Protein AF-A0A654C4T5-F1 (afdb_monomer)

Sequence (163 aa):
MDTLNIALFLWKIGLTSSDNLIAWVDNIIFSSTNPEQELVELSLNSPDICLKRPSYDFLARPAALSFSEEFCLRASVLDISSMESTNLFIKWATSYCMGENLDDPLVMFCYKLEDLGGIHNGSQKQILFLSENIQNLMPHCLEFANTIFSQVQGLKLSYEVRS

pLDDT: mean 92.25, std 7.06, range [44.69, 96.94]

Foldseek 3Di:
DDLLLLLQQCCVQQFADQVLSLVLLVVVVVVDPDDDVLSVVCNVDGPVVLAPDDCVVHVRHNDDDDLLLVLLQLLQPQDLVDLVSQVVSLVCQLVRLPPPDPVDPSSVLSVVLVVLCPDVVSSVVSSVSCVVPVVVVNVVSVVSNCVSCVSSPSRDTDRDDDD

Radius of gyration: 17.54 Å; Cα contacts (8 Å, |Δi|>4): 172; chains: 1; bounding box: 46×30×45 Å

Secondary structure (DSSP, 8-state):
--HHHHHHHHHHTTSS-HHHHHHHHHHHHHH-SS--HHHHHHHHS-HHHHHTS-TTT---------HHHHHHHHHHT--TT-HHHHHHHHHHHHHHTTTS-TTSHHHHHHHHHHHHHTSTTHHHHHHHHHHHHHHHHHHHHHHHHHHHHHHTTTPPP------

Mean predicted aligned error: 4.19 Å

Nearest PDB structures (foldseek):
  7y5e-assembly1_GL  TM=2.242E-01  e=8.101E+00  Porphyridium purpureum

Solvent-accessible surface area (backbone atoms only — not comparable to full-atom values): 9202 Å² total; per-residue (Å²): 131,59,51,65,14,46,52,43,27,39,36,68,76,12,41,19,47,70,68,36,50,29,56,38,40,45,55,50,41,76,73,39,96,76,57,56,67,66,51,55,50,39,53,77,34,56,62,74,61,51,67,71,44,57,64,90,80,38,70,78,50,54,52,90,68,54,67,67,57,51,46,19,45,53,59,66,70,57,45,79,88,37,68,66,53,40,52,53,50,51,55,48,44,41,62,65,37,66,92,54,62,74,88,38,70,66,37,47,50,24,52,54,41,45,64,35,48,82,42,94,66,9,68,63,48,31,53,49,52,45,69,75,47,47,72,80,52,39,69,63,19,43,55,54,34,49,60,55,51,65,62,43,68,82,53,54,72,41,91,44,94,70,132

Structure (mmCIF, N/CA/C/O backbone):
data_AF-A0A654C4T5-F1
#
_entry.id   AF-A0A654C4T5-F1
#
loop_
_atom_site.group_PDB
_atom_site.id
_atom_site.type_symbol
_atom_site.label_atom_id
_atom_site.label_alt_id
_atom_site.label_comp_id
_atom_site.label_asym_id
_atom_site.label_entity_id
_atom_site.label_seq_id
_atom_site.pdbx_PDB_ins_code
_atom_site.Cartn_x
_atom_site.Cartn_y
_atom_site.Cartn_z
_atom_site.occupancy
_atom_site.B_iso_or_equiv
_atom_site.auth_seq_id
_atom_site.auth_comp_id
_atom_site.auth_asym_id
_atom_site.auth_atom_id
_atom_site.pdbx_PDB_model_num
ATOM 1 N N . MET A 1 1 ? -11.864 -9.675 4.943 1.00 66.69 1 MET A N 1
ATOM 2 C CA . MET A 1 1 ? -10.675 -9.047 5.548 1.00 66.69 1 MET A CA 1
ATOM 3 C C . MET A 1 1 ? -11.199 -8.057 6.569 1.00 66.69 1 MET A C 1
ATOM 5 O O . MET A 1 1 ? -12.245 -7.480 6.308 1.00 66.69 1 MET A O 1
ATOM 9 N N . ASP A 1 2 ? -10.581 -7.951 7.738 1.00 89.62 2 ASP A N 1
ATOM 10 C CA . ASP A 1 2 ? -11.067 -7.027 8.766 1.00 89.62 2 ASP A CA 1
ATOM 11 C C . ASP A 1 2 ? -10.787 -5.569 8.352 1.00 89.62 2 ASP A C 1
ATOM 13 O O . ASP A 1 2 ? -9.703 -5.271 7.839 1.00 89.62 2 ASP A O 1
ATOM 17 N N . THR A 1 3 ? -11.758 -4.672 8.539 1.00 94.12 3 THR A N 1
ATOM 18 C CA . THR A 1 3 ? -11.648 -3.266 8.128 1.00 94.12 3 THR A CA 1
ATOM 19 C C . THR A 1 3 ? -10.513 -2.540 8.851 1.00 94.12 3 THR A C 1
ATOM 21 O O . THR A 1 3 ? -9.791 -1.758 8.228 1.00 94.12 3 THR A O 1
ATOM 24 N N . LEU A 1 4 ? -10.303 -2.822 10.139 1.00 95.44 4 LEU A N 1
ATOM 25 C CA . LEU A 1 4 ? -9.202 -2.250 10.904 1.00 95.44 4 LEU A CA 1
ATOM 26 C C . LEU A 1 4 ? -7.857 -2.772 10.387 1.00 95.44 4 LEU A C 1
ATOM 28 O O . LEU A 1 4 ? -6.914 -1.998 10.226 1.00 95.44 4 LEU A O 1
ATOM 32 N N . ASN A 1 5 ? -7.779 -4.056 10.031 1.00 96.31 5 ASN A N 1
ATOM 33 C CA . ASN A 1 5 ? -6.574 -4.632 9.428 1.00 96.31 5 ASN A CA 1
ATOM 34 C C . ASN A 1 5 ? -6.229 -3.972 8.080 1.00 96.31 5 ASN A C 1
ATOM 36 O O . ASN A 1 5 ? -5.050 -3.747 7.791 1.00 96.31 5 ASN A O 1
ATOM 40 N N . ILE A 1 6 ? -7.234 -3.620 7.269 1.00 96.75 6 ILE A N 1
ATOM 41 C CA . ILE A 1 6 ? -7.042 -2.846 6.031 1.00 96.75 6 ILE A CA 1
ATOM 42 C C . ILE A 1 6 ? -6.531 -1.440 6.351 1.00 96.75 6 ILE A C 1
ATOM 44 O O . ILE A 1 6 ? -5.537 -1.008 5.772 1.00 96.75 6 ILE A O 1
ATOM 48 N N . ALA A 1 7 ? -7.166 -0.732 7.286 1.00 96.94 7 ALA A N 1
ATOM 49 C CA . ALA A 1 7 ? -6.758 0.621 7.661 1.00 96.94 7 ALA A CA 1
ATOM 50 C C . ALA A 1 7 ? -5.310 0.653 8.193 1.00 96.94 7 ALA A C 1
ATOM 52 O O . ALA A 1 7 ? -4.511 1.502 7.792 1.00 96.94 7 ALA A O 1
ATOM 53 N N . LEU A 1 8 ? -4.938 -0.334 9.015 1.00 96.94 8 LEU A N 1
ATOM 54 C CA . LEU A 1 8 ? -3.571 -0.537 9.500 1.00 96.94 8 LEU A CA 1
ATOM 55 C C . LEU A 1 8 ? -2.590 -0.871 8.370 1.00 96.94 8 LEU A C 1
ATOM 57 O O . LEU A 1 8 ? -1.440 -0.436 8.418 1.00 96.94 8 LEU A O 1
ATOM 61 N N . PHE A 1 9 ? -3.014 -1.621 7.348 1.00 96.75 9 PHE A N 1
ATOM 62 C CA . PHE A 1 9 ? -2.188 -1.859 6.165 1.00 96.75 9 PHE A CA 1
ATOM 63 C C . PHE A 1 9 ? -1.927 -0.568 5.398 1.00 96.75 9 PHE A C 1
ATOM 65 O O . PHE A 1 9 ? -0.767 -0.234 5.174 1.00 96.75 9 PHE A O 1
ATOM 72 N N . LEU A 1 10 ? -2.974 0.194 5.071 1.00 96.38 10 LEU A N 1
ATOM 73 C CA . LEU A 1 10 ? -2.852 1.475 4.368 1.00 96.38 10 LEU A CA 1
ATOM 74 C C . LEU A 1 10 ? -1.942 2.449 5.124 1.00 96.38 10 LEU A C 1
ATOM 76 O O . LEU A 1 10 ? -1.113 3.121 4.518 1.00 96.38 10 LEU A O 1
ATOM 80 N N . TRP A 1 11 ? -2.038 2.474 6.452 1.00 96.19 11 TRP A N 1
ATOM 81 C CA . TRP A 1 11 ? -1.140 3.236 7.317 1.00 96.19 11 TRP A CA 1
ATOM 82 C C . TRP A 1 11 ? 0.309 2.740 7.245 1.00 96.19 11 TRP A C 1
ATOM 84 O O . TRP A 1 11 ? 1.238 3.535 7.098 1.00 96.19 11 TRP A O 1
ATOM 94 N N . LYS A 1 12 ? 0.515 1.419 7.299 1.00 95.06 12 LYS A N 1
ATOM 95 C CA . LYS A 1 12 ? 1.844 0.797 7.224 1.00 95.06 12 LYS A CA 1
ATOM 96 C C . LYS A 1 12 ? 2.541 1.120 5.903 1.00 95.06 12 LYS A C 1
ATOM 98 O O . LYS A 1 12 ? 3.731 1.413 5.911 1.00 95.06 12 LYS A O 1
ATOM 103 N N . ILE A 1 13 ? 1.811 1.088 4.789 1.00 93.38 13 ILE A N 1
ATOM 104 C CA . ILE A 1 13 ? 2.368 1.362 3.456 1.00 93.38 13 ILE A CA 1
ATOM 105 C C . ILE A 1 13 ? 2.479 2.861 3.129 1.00 93.38 13 ILE A C 1
ATOM 107 O O . ILE A 1 13 ? 3.000 3.212 2.068 1.00 93.38 13 ILE A O 1
ATOM 111 N N . GLY A 1 14 ? 2.032 3.736 4.039 1.00 93.38 14 GLY A N 1
ATOM 112 C CA . GLY A 1 14 ? 2.141 5.189 3.902 1.00 93.38 14 GLY A CA 1
ATOM 113 C C . GLY A 1 14 ? 1.045 5.835 3.059 1.00 93.38 14 GLY A C 1
ATOM 114 O O . GLY A 1 14 ? 1.257 6.917 2.530 1.00 93.38 14 GLY A O 1
ATOM 115 N N . LEU A 1 15 ? -0.118 5.192 2.916 1.00 94.25 15 LEU A N 1
ATOM 116 C CA . LEU A 1 15 ? -1.290 5.767 2.242 1.00 94.25 15 LEU A CA 1
ATOM 117 C C . LEU A 1 15 ? -2.245 6.504 3.186 1.00 94.25 15 LEU A C 1
ATOM 119 O O . LEU A 1 15 ? -3.213 7.100 2.726 1.00 94.25 15 LEU A O 1
ATOM 123 N N . THR A 1 16 ? -1.985 6.489 4.491 1.00 94.75 16 THR A N 1
ATOM 124 C CA . THR A 1 16 ? -2.638 7.359 5.474 1.00 94.75 16 THR A CA 1
ATOM 125 C C . THR A 1 16 ? -1.662 7.670 6.605 1.00 94.75 16 THR A C 1
ATOM 127 O O . THR A 1 16 ? -0.840 6.829 6.977 1.00 94.75 16 THR A O 1
ATOM 130 N N . SER A 1 17 ? -1.774 8.862 7.183 1.00 94.56 17 SER A N 1
ATOM 131 C CA . SER A 1 17 ? -1.034 9.240 8.385 1.00 94.56 17 SER A CA 1
ATOM 132 C C . SER A 1 17 ? -1.621 8.581 9.639 1.00 94.56 17 SER A C 1
ATOM 134 O O . SER A 1 17 ? -2.749 8.071 9.629 1.00 94.56 17 SER A O 1
ATOM 136 N N . SER A 1 18 ? -0.864 8.604 10.743 1.00 95.38 18 SER A N 1
ATOM 137 C CA . SER A 1 18 ? -1.376 8.180 12.055 1.00 95.38 18 SER A CA 1
ATOM 138 C C . SER A 1 18 ? -2.563 9.043 12.491 1.00 95.38 18 SER A C 1
ATOM 140 O O . SER A 1 18 ? -3.547 8.498 12.974 1.00 95.38 18 SER A O 1
ATOM 142 N N . ASP A 1 19 ? -2.510 10.357 12.258 1.00 94.94 19 ASP A N 1
ATOM 143 C CA . ASP A 1 19 ? -3.578 11.287 12.644 1.00 94.94 19 ASP A CA 1
ATOM 144 C C . ASP A 1 19 ? -4.872 11.019 11.869 1.00 94.94 19 ASP A C 1
ATOM 146 O O . ASP A 1 19 ? -5.957 11.007 12.446 1.00 94.94 19 ASP A O 1
ATOM 150 N N . ASN A 1 20 ? -4.767 10.750 10.563 1.00 96.12 20 ASN A N 1
ATOM 151 C CA . ASN A 1 20 ? -5.919 10.397 9.734 1.00 96.12 20 ASN A CA 1
ATOM 152 C C . ASN A 1 20 ? -6.522 9.050 10.150 1.00 96.12 20 ASN A C 1
ATOM 154 O O . ASN A 1 20 ? -7.746 8.916 10.172 1.00 96.12 20 ASN A O 1
ATOM 158 N N . LEU A 1 21 ? -5.679 8.072 10.505 1.00 96.81 21 LEU A N 1
ATOM 159 C CA . LEU A 1 21 ? -6.132 6.780 11.015 1.00 96.81 21 LEU A CA 1
ATOM 160 C C . LEU A 1 21 ? -6.838 6.929 12.370 1.00 96.81 21 LEU A C 1
ATOM 162 O O . LEU A 1 21 ? -7.936 6.409 12.529 1.00 96.81 21 LEU A O 1
ATOM 166 N N . ILE A 1 22 ? -6.257 7.675 13.314 1.00 96.38 22 ILE A N 1
ATOM 167 C CA . ILE A 1 22 ? -6.852 7.930 14.636 1.00 96.38 22 ILE A CA 1
ATOM 168 C C . ILE A 1 22 ? -8.185 8.666 14.485 1.00 96.38 22 ILE A C 1
ATOM 170 O O . ILE A 1 22 ? -9.191 8.211 15.015 1.00 96.38 22 ILE A O 1
ATOM 174 N N . ALA A 1 23 ? -8.239 9.731 13.680 1.00 96.31 23 ALA A N 1
ATOM 175 C CA . ALA A 1 23 ? -9.481 10.465 13.440 1.00 96.31 23 ALA A CA 1
ATOM 176 C C . ALA A 1 23 ? -10.575 9.583 12.810 1.00 96.31 23 ALA A C 1
ATOM 178 O O . ALA A 1 23 ? -11.761 9.749 13.095 1.00 96.31 23 ALA A O 1
ATOM 179 N N . TRP A 1 24 ? -10.196 8.643 11.941 1.00 96.81 24 TRP A N 1
ATOM 180 C CA . TRP A 1 24 ? -11.127 7.671 11.374 1.00 96.81 24 TRP A CA 1
ATOM 181 C C . TRP A 1 24 ? -11.640 6.681 12.431 1.00 96.81 24 TRP A C 1
ATOM 183 O O . TRP A 1 24 ? -12.849 6.464 12.519 1.00 96.81 24 TRP A O 1
ATOM 193 N N . VAL A 1 25 ? -10.752 6.153 13.277 1.00 96.44 25 VAL A N 1
ATOM 194 C CA . VAL A 1 25 ? -11.106 5.281 14.409 1.00 96.44 25 VAL A CA 1
ATOM 195 C C . VAL A 1 25 ? -12.035 5.997 15.393 1.00 96.44 25 VAL A C 1
ATOM 197 O O . VAL A 1 25 ? -13.062 5.438 15.776 1.00 96.44 25 VAL A O 1
ATOM 200 N N . ASP A 1 26 ? -11.734 7.246 15.749 1.00 96.31 26 ASP A N 1
ATOM 201 C CA . ASP A 1 26 ? -12.549 8.058 16.656 1.00 96.31 26 ASP A CA 1
ATOM 202 C C . ASP A 1 26 ? -13.984 8.196 16.142 1.00 96.31 26 ASP A C 1
ATOM 204 O O . ASP A 1 26 ? -14.938 7.983 16.889 1.00 96.31 26 ASP A O 1
ATOM 208 N N . ASN A 1 27 ? -14.163 8.478 14.848 1.00 95.50 27 ASN A N 1
ATOM 209 C CA . ASN A 1 27 ? -15.491 8.576 14.239 1.00 95.50 27 ASN A CA 1
ATOM 210 C C . ASN A 1 27 ? -16.285 7.262 14.336 1.00 95.50 27 ASN A C 1
ATOM 212 O O . ASN A 1 27 ? -17.502 7.295 14.544 1.00 95.50 27 ASN A O 1
ATOM 216 N N . ILE A 1 28 ? -15.615 6.111 14.216 1.00 94.75 28 ILE A N 1
ATOM 217 C CA . ILE A 1 28 ? -16.246 4.795 14.396 1.00 94.75 28 ILE A CA 1
ATOM 218 C C . ILE A 1 28 ? -16.654 4.595 15.855 1.00 94.75 28 ILE A C 1
ATOM 220 O O . ILE A 1 28 ? -17.783 4.178 16.116 1.00 94.75 28 ILE A O 1
ATOM 224 N N . ILE A 1 29 ? -15.775 4.934 16.803 1.00 95.00 29 ILE A N 1
ATOM 225 C CA . ILE A 1 29 ? -16.056 4.847 18.242 1.00 95.00 29 ILE A CA 1
ATOM 226 C C . ILE A 1 29 ? -17.268 5.710 18.602 1.00 95.00 29 ILE A C 1
ATOM 228 O O . ILE A 1 29 ? -18.196 5.214 19.235 1.00 95.00 29 ILE A O 1
ATOM 232 N N . PHE A 1 30 ? -17.300 6.969 18.153 1.00 94.25 30 PHE A N 1
ATOM 233 C CA . PHE A 1 30 ? -18.414 7.889 18.408 1.00 94.25 30 PHE A CA 1
ATOM 234 C C . PHE A 1 30 ? -19.744 7.404 17.825 1.00 94.25 30 PHE A C 1
ATOM 236 O O . PHE A 1 30 ? -20.804 7.721 18.366 1.00 94.25 30 PHE A O 1
ATOM 243 N N . SER A 1 31 ? -19.695 6.643 16.732 1.00 92.44 31 SER A N 1
ATOM 244 C CA . SER A 1 31 ? -20.883 6.110 16.059 1.00 92.44 31 SER A CA 1
ATOM 245 C C . SER A 1 31 ? -21.336 4.754 16.617 1.00 92.44 31 SER A C 1
ATOM 247 O O . SER A 1 31 ? -22.405 4.272 16.243 1.00 92.44 31 SER A O 1
ATOM 249 N N . SER A 1 32 ? -20.549 4.130 17.501 1.00 92.25 32 SER A N 1
ATOM 250 C CA . SER A 1 32 ? -20.825 2.808 18.066 1.00 92.25 32 SER A CA 1
ATOM 251 C C . SER A 1 32 ? -21.331 2.895 19.504 1.00 92.25 32 SER A C 1
ATOM 253 O O . SER A 1 32 ? -20.782 3.599 20.345 1.00 92.25 32 SER A O 1
ATOM 255 N N . THR A 1 33 ? -22.360 2.112 19.829 1.00 89.94 33 THR A N 1
ATOM 256 C CA . THR A 1 33 ? -22.849 1.973 21.212 1.00 89.94 33 THR A CA 1
ATOM 257 C C . THR A 1 33 ? -21.960 1.076 22.074 1.00 89.94 33 THR A C 1
ATOM 259 O O . THR A 1 33 ? -22.051 1.127 23.297 1.00 89.94 33 THR A O 1
ATOM 262 N N . ASN A 1 34 ? -21.141 0.226 21.451 1.00 92.31 34 ASN A N 1
ATOM 263 C CA . ASN A 1 34 ? -20.207 -0.674 22.122 1.00 92.31 34 ASN A CA 1
ATOM 264 C C . ASN A 1 34 ? -18.956 -0.835 21.241 1.00 92.31 34 ASN A C 1
ATOM 266 O O . ASN A 1 34 ? -18.881 -1.792 20.465 1.00 92.31 34 ASN A O 1
ATOM 270 N N . PRO A 1 35 ? -18.028 0.136 21.269 1.00 91.06 35 PRO A N 1
ATOM 271 C CA . PRO A 1 35 ? -16.832 0.092 20.440 1.00 91.06 35 PRO A CA 1
ATOM 272 C C . PRO A 1 35 ? -15.936 -1.082 20.838 1.00 91.06 35 PRO A C 1
ATOM 274 O O . PRO A 1 35 ? -15.787 -1.402 22.018 1.00 91.06 35 PRO A O 1
ATOM 277 N N . GLU A 1 36 ? -15.320 -1.712 19.843 1.00 91.69 36 GLU A N 1
ATOM 278 C CA . GLU A 1 36 ? -14.327 -2.757 20.075 1.00 91.69 36 GLU A CA 1
ATOM 279 C C . GLU A 1 36 ? -13.122 -2.186 20.831 1.00 91.69 36 GLU A C 1
ATOM 281 O O . GLU A 1 36 ? -12.680 -1.063 20.575 1.00 91.69 36 GLU A O 1
ATOM 286 N N . GLN A 1 37 ? -12.574 -2.968 21.763 1.00 91.19 37 GLN A N 1
ATOM 287 C CA . GLN A 1 37 ? -11.468 -2.527 22.615 1.00 91.19 37 GLN A CA 1
ATOM 288 C C . GLN A 1 37 ? -10.247 -2.092 21.794 1.00 91.19 37 GLN A C 1
ATOM 290 O O . GLN A 1 37 ? -9.597 -1.112 22.138 1.00 91.19 37 GLN A O 1
ATOM 295 N N . GLU A 1 38 ? -9.970 -2.764 20.678 1.00 92.31 38 GLU A N 1
ATOM 296 C CA . GLU A 1 38 ? -8.832 -2.452 19.809 1.00 92.31 38 GLU A CA 1
ATOM 297 C C . GLU A 1 38 ? -8.936 -1.065 19.177 1.00 92.31 38 GLU A C 1
ATOM 299 O O . GLU A 1 38 ? -7.934 -0.361 19.066 1.00 92.31 38 GLU A O 1
ATOM 304 N N . LEU A 1 39 ? -10.152 -0.642 18.818 1.00 93.94 39 LEU A N 1
ATOM 305 C CA . LEU A 1 39 ? -10.407 0.704 18.314 1.00 93.94 39 LEU A CA 1
ATOM 306 C C . LEU A 1 39 ? -10.107 1.734 19.404 1.00 93.94 39 LEU A C 1
ATOM 308 O O . LEU A 1 39 ? -9.395 2.705 19.161 1.00 93.94 39 LEU A O 1
ATOM 312 N N . VAL A 1 40 ? -10.581 1.495 20.629 1.00 93.56 40 VAL A N 1
ATOM 313 C CA . VAL A 1 40 ? -10.310 2.382 21.770 1.00 93.56 40 VAL A CA 1
ATOM 314 C C . VAL A 1 40 ? -8.812 2.446 22.070 1.00 93.56 40 VAL A C 1
ATOM 316 O O . VAL A 1 40 ? -8.262 3.526 22.273 1.00 93.56 40 VAL A O 1
ATOM 319 N N . GLU A 1 41 ? -8.121 1.309 22.056 1.00 93.75 41 GLU A N 1
ATOM 320 C CA . GLU A 1 41 ? -6.677 1.265 22.269 1.00 93.75 41 GLU A CA 1
ATOM 321 C C . GLU A 1 41 ? -5.904 2.023 21.191 1.00 93.75 41 GLU A C 1
ATOM 323 O O . GLU A 1 41 ? -4.959 2.732 21.534 1.00 93.75 41 GLU A O 1
ATOM 328 N N . LEU A 1 42 ? -6.309 1.900 19.925 1.00 94.69 42 LEU A N 1
ATOM 329 C CA . LEU A 1 42 ? -5.691 2.584 18.790 1.00 94.69 42 LEU A CA 1
ATOM 330 C C . LEU A 1 42 ? -6.006 4.087 18.738 1.00 94.69 42 LEU A C 1
ATOM 332 O O . LEU A 1 42 ? -5.221 4.860 18.2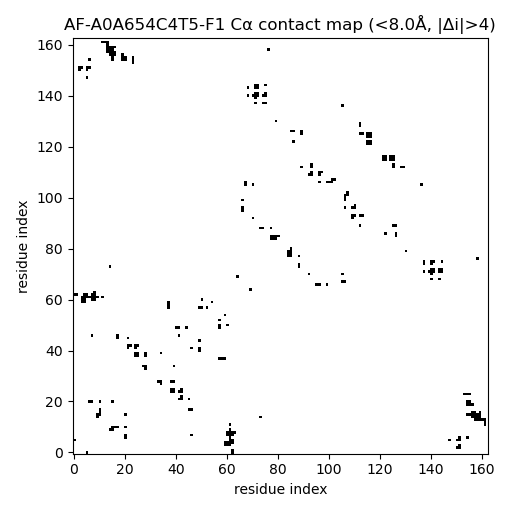05 1.00 94.69 42 LEU A O 1
ATOM 336 N N . SER A 1 43 ? -7.141 4.514 19.286 1.00 94.81 43 SER A N 1
ATOM 337 C CA . SER A 1 43 ? -7.453 5.936 19.480 1.00 94.81 43 SER A CA 1
ATOM 338 C C . SER A 1 43 ? -6.556 6.550 20.562 1.00 94.81 43 SER A C 1
ATOM 340 O O . SER A 1 43 ? -5.975 7.621 20.387 1.00 94.81 43 SER A O 1
ATOM 342 N N . LEU A 1 44 ? -6.382 5.836 21.680 1.00 93.62 44 LEU A N 1
ATOM 343 C CA . LEU A 1 44 ? -5.613 6.314 22.832 1.00 93.62 44 LEU A CA 1
ATOM 344 C C . LEU A 1 44 ? -4.092 6.193 22.660 1.00 93.62 44 LEU A C 1
ATOM 346 O O . LEU A 1 44 ? -3.339 6.896 23.335 1.00 93.62 44 LEU A O 1
ATOM 350 N N . ASN A 1 45 ? -3.624 5.281 21.809 1.00 93.12 45 ASN A N 1
ATOM 351 C CA . ASN A 1 45 ? -2.208 5.009 21.577 1.00 93.12 45 ASN A CA 1
ATOM 352 C C . ASN A 1 45 ? -1.908 5.064 20.080 1.00 93.12 45 ASN A C 1
ATOM 354 O O . ASN A 1 45 ? -2.719 4.643 19.270 1.00 93.12 45 ASN A O 1
ATOM 358 N N . SER A 1 46 ? -0.707 5.492 19.687 1.00 88.88 46 SER A N 1
ATOM 359 C CA . SER A 1 46 ? -0.357 5.476 18.265 1.00 88.88 46 SER A CA 1
ATOM 360 C C . SER A 1 46 ? -0.335 4.045 17.695 1.00 88.88 46 SER A C 1
ATOM 362 O O . SER A 1 46 ? -0.008 3.096 18.422 1.00 88.88 46 SER A O 1
ATOM 364 N N . PRO A 1 47 ? -0.588 3.863 16.383 1.00 93.69 47 PRO A N 1
ATOM 365 C CA . PRO A 1 47 ? -0.561 2.533 15.776 1.00 93.69 47 PRO A CA 1
ATOM 366 C C . PRO A 1 47 ? 0.804 1.842 15.922 1.00 93.69 47 PRO A C 1
ATOM 368 O O . PRO A 1 47 ? 0.862 0.631 16.124 1.00 93.69 47 PRO A O 1
ATOM 371 N N . ASP A 1 48 ? 1.903 2.605 15.940 1.00 93.44 48 ASP A N 1
ATOM 372 C CA . ASP A 1 48 ? 3.249 2.091 16.229 1.00 93.44 48 ASP A CA 1
ATOM 373 C C . ASP A 1 48 ? 3.363 1.439 17.612 1.00 93.44 48 ASP A C 1
ATOM 375 O O . ASP A 1 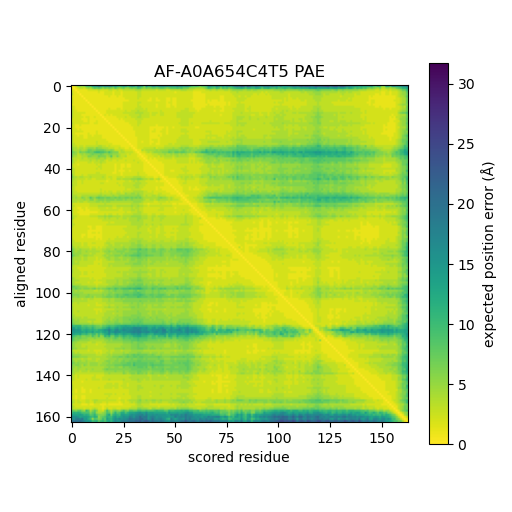48 ? 4.092 0.462 17.784 1.00 93.44 48 ASP A O 1
ATOM 379 N N . ILE A 1 49 ? 2.686 1.998 18.618 1.00 94.31 49 ILE A N 1
ATOM 380 C CA . ILE A 1 49 ? 2.695 1.470 19.985 1.00 94.31 49 ILE A CA 1
ATOM 381 C C . ILE A 1 49 ? 1.830 0.214 20.054 1.00 94.31 49 ILE A C 1
ATOM 383 O O . ILE A 1 49 ? 2.277 -0.789 20.612 1.00 9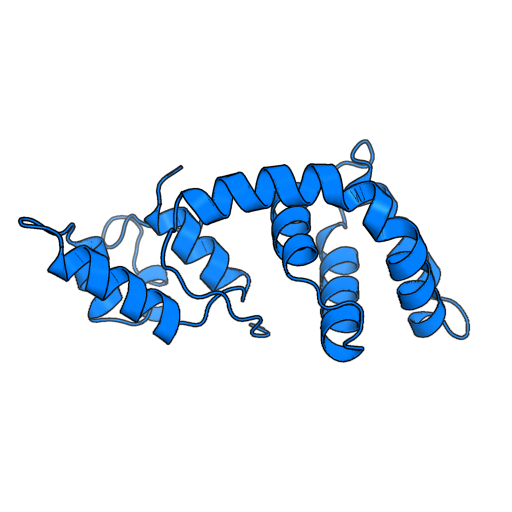4.31 49 ILE A O 1
ATOM 387 N N . CYS A 1 50 ? 0.630 0.240 19.467 1.00 94.62 50 CYS A N 1
ATOM 388 C CA . CYS A 1 50 ? -0.275 -0.911 19.469 1.00 94.62 50 CYS A CA 1
ATOM 389 C C . CYS A 1 50 ? 0.338 -2.123 18.759 1.00 94.62 50 CYS A C 1
ATOM 391 O O . CYS A 1 50 ? 0.324 -3.227 19.297 1.00 94.62 50 CYS A O 1
ATOM 393 N N . LEU A 1 51 ? 0.965 -1.923 17.597 1.00 94.94 51 LEU A N 1
ATOM 394 C CA . LEU A 1 51 ? 1.534 -3.020 16.808 1.00 94.94 51 LEU A CA 1
ATOM 395 C C . LEU A 1 51 ? 2.804 -3.640 17.406 1.00 94.94 51 LEU A C 1
ATOM 397 O O . LEU A 1 51 ? 3.167 -4.753 17.026 1.00 94.94 51 LEU A O 1
ATOM 401 N N . LYS A 1 52 ? 3.467 -2.963 18.353 1.00 94.75 52 LYS A N 1
ATOM 402 C CA . LYS A 1 52 ? 4.584 -3.534 19.128 1.00 94.75 52 LYS A CA 1
ATOM 403 C C . LYS A 1 52 ? 4.119 -4.483 20.231 1.00 94.75 52 LYS A C 1
ATOM 405 O O . LYS A 1 52 ? 4.942 -5.224 20.767 1.00 94.75 52 LYS A O 1
ATOM 410 N N . ARG A 1 53 ? 2.834 -4.454 20.597 1.00 92.88 53 ARG A N 1
ATOM 411 C CA . ARG A 1 53 ? 2.290 -5.346 21.620 1.00 92.88 53 ARG A CA 1
ATOM 412 C C . ARG A 1 53 ? 2.181 -6.781 21.086 1.00 92.88 53 ARG A C 1
ATOM 414 O O . ARG A 1 53 ? 2.008 -6.990 19.878 1.00 92.88 53 ARG A O 1
ATOM 421 N N . PRO A 1 54 ? 2.269 -7.786 21.970 1.00 91.62 54 PRO A N 1
ATOM 422 C CA . PRO A 1 54 ? 1.995 -9.170 21.609 1.00 91.62 54 PRO A CA 1
ATOM 423 C C . PRO A 1 54 ? 0.606 -9.345 20.983 1.00 91.62 54 PRO A C 1
ATOM 425 O O . PRO A 1 54 ? -0.327 -8.601 21.280 1.00 91.62 54 PRO A O 1
ATOM 428 N N . SER A 1 55 ? 0.449 -10.358 20.129 1.00 88.12 55 SER A N 1
ATOM 429 C CA . SER A 1 55 ? -0.808 -10.616 19.410 1.00 88.12 55 SER A CA 1
ATOM 430 C C . SER A 1 55 ? -1.978 -11.016 20.300 1.00 88.12 55 SER A C 1
ATOM 432 O O . SER A 1 55 ? -3.106 -10.963 19.842 1.00 88.12 55 SER A O 1
ATOM 434 N N . TYR A 1 56 ? -1.735 -11.408 21.550 1.00 87.25 56 TYR A N 1
ATOM 435 C CA . TYR A 1 56 ? -2.797 -11.688 22.516 1.00 87.25 56 TYR A CA 1
ATOM 436 C C . TYR A 1 56 ? -3.281 -10.436 23.269 1.00 87.25 56 TYR A C 1
ATOM 438 O O . TYR A 1 56 ? -4.341 -10.497 23.880 1.00 87.25 56 TYR A O 1
ATOM 446 N N . ASP A 1 57 ? -2.525 -9.331 23.223 1.00 88.19 57 ASP A N 1
ATOM 447 C CA . ASP A 1 57 ? -2.884 -8.059 23.871 1.00 88.19 57 ASP A CA 1
ATOM 448 C C . ASP A 1 57 ? -3.544 -7.086 22.884 1.00 88.19 57 ASP A C 1
ATOM 450 O O . ASP A 1 57 ? -4.448 -6.346 23.247 1.00 88.19 57 ASP A O 1
ATOM 454 N N . PHE A 1 58 ? -3.102 -7.102 21.627 1.00 92.75 58 PHE A N 1
ATOM 455 C CA . PHE A 1 58 ? -3.722 -6.396 20.506 1.00 92.75 58 PHE A CA 1
ATOM 456 C C . PHE A 1 58 ? -3.758 -7.402 19.358 1.00 92.75 58 PHE A C 1
ATOM 458 O O . PHE A 1 58 ? -2.688 -7.848 18.942 1.00 92.75 58 PHE A O 1
ATOM 465 N N . LEU A 1 59 ? -4.929 -7.809 18.874 1.00 91.69 59 LEU A N 1
ATOM 466 C CA . LEU A 1 59 ? -5.121 -8.826 17.830 1.00 91.69 59 LEU A CA 1
ATOM 467 C C . LEU A 1 59 ? -5.031 -8.216 16.425 1.00 91.69 59 LEU A C 1
ATOM 469 O O . LEU A 1 59 ? -4.460 -8.848 15.534 1.00 91.69 59 LEU A O 1
ATOM 473 N N . ALA A 1 60 ? -5.530 -6.992 16.226 1.00 94.00 60 ALA A N 1
ATOM 474 C CA . ALA A 1 60 ? -5.544 -6.324 14.926 1.00 94.00 60 ALA A CA 1
ATOM 475 C C . ALA A 1 60 ? -4.138 -6.177 14.327 1.00 94.00 60 ALA A C 1
ATOM 477 O O . ALA A 1 60 ? -3.184 -5.730 14.971 1.00 94.00 60 ALA A O 1
ATOM 478 N N . ARG A 1 61 ? -3.973 -6.562 13.062 1.00 94.56 61 ARG A N 1
ATOM 479 C CA . ARG A 1 61 ? -2.691 -6.513 12.345 1.00 94.56 61 ARG A CA 1
ATOM 480 C C . ARG A 1 61 ? -2.896 -5.980 10.935 1.00 94.56 61 ARG A C 1
ATOM 482 O O . ARG A 1 61 ? -3.916 -6.289 10.331 1.00 94.56 61 ARG A O 1
ATOM 489 N N . PRO A 1 62 ? -1.924 -5.239 10.372 1.00 96.25 62 PRO A N 1
ATOM 490 C CA . PRO A 1 62 ? -1.942 -4.886 8.960 1.00 96.25 62 PRO A CA 1
ATOM 491 C C . PRO A 1 62 ? -2.271 -6.112 8.109 1.00 96.25 62 PRO A C 1
ATOM 493 O O . PRO A 1 62 ? -1.632 -7.155 8.265 1.00 96.25 62 PRO A O 1
ATOM 496 N N . ALA A 1 63 ? -3.276 -5.988 7.245 1.00 96.25 63 ALA A N 1
ATOM 497 C CA . ALA A 1 63 ? -3.641 -7.035 6.306 1.00 96.25 63 ALA A CA 1
ATOM 498 C C . ALA A 1 63 ? -2.413 -7.525 5.518 1.00 96.25 63 ALA A C 1
ATOM 500 O O . ALA A 1 63 ? -1.540 -6.740 5.152 1.00 96.25 63 ALA A O 1
ATOM 501 N N . ALA A 1 64 ? -2.340 -8.829 5.262 1.00 93.12 64 ALA A N 1
ATOM 502 C CA . ALA A 1 64 ? -1.302 -9.401 4.414 1.00 93.12 64 ALA A CA 1
ATOM 503 C C . ALA A 1 64 ? -1.776 -9.354 2.958 1.00 93.12 64 ALA A C 1
ATOM 505 O O . ALA A 1 64 ? -2.530 -10.227 2.534 1.00 93.12 64 ALA A O 1
ATOM 506 N N . LEU A 1 65 ? -1.375 -8.310 2.235 1.00 94.12 65 LEU A N 1
ATOM 507 C CA . LEU A 1 65 ? -1.564 -8.207 0.790 1.00 94.12 65 LEU A CA 1
ATOM 508 C C . LEU A 1 65 ? -0.309 -8.689 0.060 1.00 94.12 65 LEU A C 1
ATOM 510 O O . LEU A 1 65 ? 0.809 -8.539 0.555 1.00 94.12 65 LEU A O 1
ATOM 514 N N . SER A 1 66 ? -0.513 -9.284 -1.108 1.00 94.88 66 SER A N 1
ATOM 515 C CA . SER A 1 66 ? 0.547 -9.616 -2.057 1.00 94.88 66 SER A CA 1
ATOM 516 C C . SER A 1 66 ? 1.176 -8.355 -2.657 1.00 94.88 66 SER A C 1
ATOM 518 O O . SER A 1 66 ? 0.600 -7.263 -2.605 1.00 94.88 66 SER A O 1
ATOM 520 N N . PHE A 1 67 ? 2.346 -8.515 -3.281 1.00 95.81 67 PHE A N 1
ATOM 521 C CA . PHE A 1 67 ? 3.011 -7.439 -4.016 1.00 95.81 67 PHE A CA 1
ATOM 522 C C . PHE A 1 67 ? 2.070 -6.761 -5.022 1.00 95.81 67 PHE A C 1
ATOM 524 O O . PHE A 1 67 ? 1.961 -5.537 -5.042 1.00 95.81 67 PHE A O 1
ATOM 531 N N . SER A 1 68 ? 1.354 -7.553 -5.819 1.00 96.00 68 SER A N 1
ATOM 532 C CA . SER A 1 68 ? 0.463 -7.063 -6.874 1.00 96.00 68 SER A CA 1
ATOM 533 C C . SER A 1 68 ? -0.723 -6.274 -6.320 1.00 96.00 68 SER A C 1
ATOM 535 O O . SER A 1 68 ? -1.108 -5.249 -6.880 1.00 96.00 68 SER A O 1
ATOM 537 N N . GLU A 1 69 ? -1.260 -6.683 -5.173 1.00 96.06 69 GLU A N 1
ATOM 538 C CA . GLU A 1 69 ? -2.321 -5.955 -4.475 1.00 96.06 69 GLU A CA 1
ATOM 539 C C . GLU A 1 69 ? -1.816 -4.620 -3.894 1.00 96.06 69 GLU A C 1
ATOM 541 O O . GLU A 1 69 ? -2.471 -3.587 -4.056 1.00 96.06 69 GLU A O 1
ATOM 546 N N . GLU A 1 70 ? -0.628 -4.597 -3.276 1.00 96.44 70 GLU A N 1
ATOM 547 C CA . GLU A 1 70 ? -0.000 -3.347 -2.819 1.00 96.44 70 GLU A CA 1
ATOM 548 C C . GLU A 1 70 ? 0.344 -2.424 -3.998 1.00 96.44 70 GLU A C 1
ATOM 550 O O . GLU A 1 70 ? 0.119 -1.212 -3.919 1.00 96.44 70 GLU A O 1
ATOM 555 N N . PHE A 1 71 ? 0.819 -2.989 -5.113 1.00 96.75 71 PHE A N 1
ATOM 556 C CA . PHE A 1 71 ? 1.092 -2.257 -6.348 1.00 96.75 71 PHE A CA 1
ATOM 557 C C . PHE A 1 71 ? -0.165 -1.545 -6.826 1.00 96.75 71 PHE A C 1
ATOM 559 O O . PHE A 1 71 ? -0.119 -0.344 -7.086 1.00 96.75 71 PHE A O 1
ATOM 566 N N . CYS A 1 72 ? -1.296 -2.253 -6.879 1.00 96.75 72 CYS A N 1
ATOM 567 C CA . CYS A 1 72 ? -2.575 -1.685 -7.290 1.00 96.75 72 CYS A CA 1
ATOM 568 C C . CYS A 1 72 ? -2.984 -0.499 -6.405 1.00 96.75 72 CYS A C 1
ATOM 570 O O . CYS A 1 72 ? -3.391 0.546 -6.917 1.00 96.75 72 CYS A O 1
ATOM 572 N N . LEU A 1 73 ? -2.821 -0.627 -5.083 1.00 96.19 73 LEU A N 1
ATOM 573 C CA . LEU A 1 73 ? -3.130 0.447 -4.138 1.00 96.19 73 LEU A CA 1
ATOM 574 C C . LEU A 1 73 ? -2.231 1.663 -4.349 1.00 96.19 73 LEU A C 1
ATOM 576 O O . LEU A 1 73 ? -2.737 2.775 -4.487 1.00 96.19 73 LEU A O 1
ATOM 580 N N . ARG A 1 74 ? -0.913 1.468 -4.432 1.00 95.19 74 ARG A N 1
ATOM 581 C CA . ARG A 1 74 ? 0.039 2.565 -4.653 1.00 95.19 74 ARG A CA 1
ATOM 582 C C . ARG A 1 74 ? -0.143 3.224 -6.021 1.00 95.19 74 ARG A C 1
ATOM 584 O O . ARG A 1 74 ? -0.107 4.446 -6.103 1.00 95.19 74 ARG A O 1
ATOM 591 N N . ALA A 1 75 ? -0.387 2.442 -7.072 1.00 94.88 75 ALA A N 1
ATOM 592 C CA . ALA A 1 75 ? -0.629 2.945 -8.422 1.00 94.88 75 ALA A CA 1
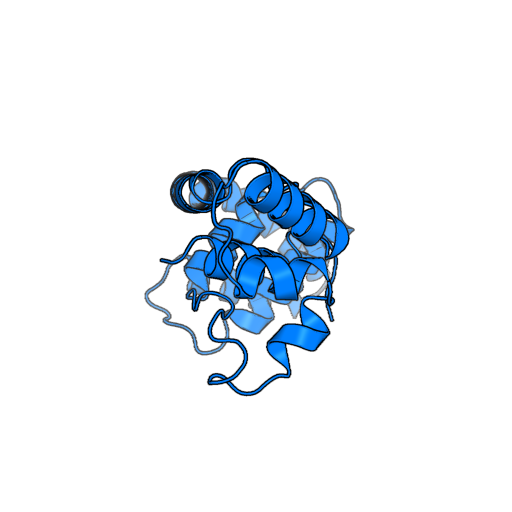ATOM 593 C C . ALA A 1 75 ? -1.921 3.773 -8.500 1.00 94.88 75 ALA A C 1
ATOM 595 O O . ALA A 1 75 ? -1.957 4.787 -9.189 1.00 94.88 75 ALA A O 1
ATOM 596 N N . SER A 1 76 ? -2.966 3.391 -7.754 1.00 93.81 76 SER A N 1
ATOM 597 C CA . SER A 1 76 ? -4.250 4.111 -7.742 1.00 93.81 76 SER A CA 1
ATOM 598 C C . SER A 1 76 ? -4.170 5.542 -7.196 1.00 93.81 76 SER A C 1
ATOM 600 O O . SER A 1 76 ? -5.013 6.371 -7.532 1.00 93.81 76 SER A O 1
ATOM 602 N N . VAL A 1 77 ? -3.153 5.837 -6.382 1.00 92.25 77 VAL A N 1
ATOM 603 C CA . VAL A 1 77 ? -2.919 7.159 -5.776 1.00 92.25 77 VAL A CA 1
ATOM 604 C C . VAL A 1 77 ? -1.642 7.827 -6.290 1.00 92.25 77 VAL A C 1
ATOM 606 O O . VAL A 1 77 ? -1.235 8.865 -5.770 1.00 92.25 77 VAL A O 1
ATOM 609 N N . LEU A 1 78 ? -0.992 7.226 -7.289 1.00 92.75 78 LEU A N 1
ATOM 610 C CA . LEU A 1 78 ? 0.237 7.739 -7.872 1.00 92.75 78 LEU A CA 1
ATOM 611 C C . LEU A 1 78 ? -0.040 9.037 -8.632 1.00 92.75 78 LEU A C 1
ATOM 613 O O . LEU A 1 78 ? -0.788 9.053 -9.611 1.00 92.75 78 LEU A O 1
ATOM 617 N N . ASP A 1 79 ? 0.645 10.109 -8.242 1.00 91.44 79 ASP A N 1
ATOM 618 C CA . ASP A 1 79 ? 0.705 11.325 -9.043 1.00 91.44 79 ASP A CA 1
ATOM 619 C C . ASP A 1 79 ? 1.909 11.266 -9.985 1.00 91.44 79 ASP A C 1
ATOM 621 O O . ASP A 1 79 ? 3.036 11.610 -9.623 1.00 91.44 79 ASP A O 1
ATOM 625 N N . ILE A 1 80 ? 1.657 10.855 -11.227 1.00 90.31 80 ILE A N 1
ATOM 626 C CA . ILE A 1 80 ? 2.702 10.742 -12.247 1.00 90.31 80 ILE A CA 1
ATOM 627 C C . ILE A 1 80 ? 3.258 12.093 -12.714 1.00 90.31 80 ILE A C 1
ATOM 629 O O . ILE A 1 80 ? 4.309 12.149 -13.351 1.00 90.31 80 ILE A O 1
ATOM 633 N N . SER A 1 81 ? 2.563 13.195 -12.411 1.00 90.31 81 SER A N 1
ATOM 634 C CA . SER A 1 81 ? 3.069 14.542 -12.678 1.00 90.31 81 SER A CA 1
ATOM 635 C C 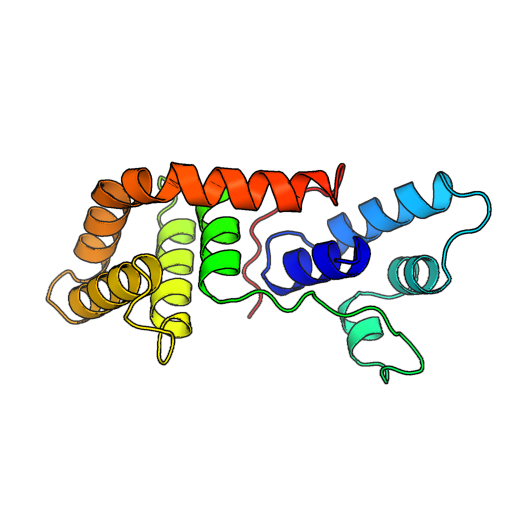. SER A 1 81 ? 4.088 14.992 -11.625 1.00 90.31 81 SER A C 1
ATOM 637 O O . SER A 1 81 ? 4.930 15.851 -11.900 1.00 90.31 81 SER A O 1
ATOM 639 N N . SER A 1 82 ? 4.072 14.364 -10.444 1.00 91.25 82 SER A N 1
ATOM 640 C CA . SER A 1 82 ? 5.052 14.577 -9.388 1.00 91.25 82 SER A CA 1
ATOM 641 C C . SER A 1 82 ? 6.268 13.675 -9.587 1.00 91.25 82 SER A C 1
ATOM 643 O O . SER A 1 82 ? 6.220 12.453 -9.426 1.00 91.25 82 SER A O 1
ATOM 645 N N . MET A 1 83 ? 7.403 14.307 -9.887 1.00 90.38 83 MET A N 1
ATOM 646 C CA . MET A 1 83 ? 8.709 13.648 -9.984 1.00 90.38 83 MET A CA 1
ATOM 647 C C . MET A 1 83 ? 9.058 12.883 -8.699 1.00 90.38 83 MET A C 1
ATOM 649 O O . MET A 1 83 ? 9.602 11.783 -8.751 1.00 90.38 83 MET A O 1
ATOM 653 N N . GLU A 1 84 ? 8.744 13.454 -7.536 1.00 90.38 84 GLU A N 1
ATOM 654 C CA . GLU A 1 84 ? 9.004 12.828 -6.240 1.00 90.38 84 GLU A CA 1
ATOM 655 C C . GLU A 1 84 ? 8.139 11.578 -6.039 1.00 90.38 84 GLU A C 1
ATOM 657 O O . GLU A 1 84 ? 8.681 10.500 -5.788 1.00 90.38 84 GLU A O 1
ATOM 662 N N . SER A 1 85 ? 6.818 11.696 -6.228 1.00 90.50 85 SER A N 1
ATOM 663 C CA . SER A 1 85 ? 5.878 10.570 -6.113 1.00 90.50 85 SER A CA 1
ATOM 664 C C . SER A 1 85 ? 6.260 9.432 -7.062 1.00 90.50 85 SER A C 1
ATOM 666 O O . SER A 1 85 ? 6.367 8.275 -6.651 1.00 90.50 85 SER A O 1
ATOM 668 N N . THR A 1 86 ? 6.586 9.783 -8.306 1.00 93.38 86 THR A N 1
ATOM 669 C CA . THR A 1 86 ? 7.007 8.840 -9.343 1.00 93.38 86 THR A CA 1
ATOM 670 C C . THR A 1 86 ? 8.287 8.097 -8.970 1.00 93.38 86 THR A C 1
ATOM 672 O O . THR A 1 86 ? 8.335 6.871 -9.054 1.00 93.38 86 THR A O 1
ATOM 675 N N . ASN A 1 87 ? 9.324 8.806 -8.516 1.00 92.50 87 ASN A N 1
ATOM 676 C CA . ASN A 1 87 ? 10.585 8.171 -8.131 1.00 92.50 87 ASN A CA 1
ATOM 677 C C . ASN A 1 87 ? 10.425 7.257 -6.911 1.00 92.50 87 ASN A C 1
ATOM 679 O O . ASN A 1 87 ? 11.019 6.180 -6.869 1.00 92.50 87 ASN A O 1
ATOM 683 N N . LEU A 1 88 ? 9.616 7.661 -5.928 1.00 92.00 88 LEU A N 1
ATOM 684 C CA . LEU A 1 88 ? 9.320 6.837 -4.756 1.00 92.00 88 LEU A CA 1
ATOM 685 C C . LEU A 1 88 ? 8.580 5.558 -5.145 1.00 92.00 88 LEU A C 1
ATOM 687 O O . LEU A 1 88 ? 8.935 4.481 -4.666 1.00 92.00 88 LEU A O 1
ATOM 691 N N . PHE A 1 89 ? 7.595 5.671 -6.036 1.00 94.94 89 PHE A N 1
ATOM 692 C CA . PHE A 1 89 ? 6.868 4.525 -6.563 1.00 94.94 89 PHE A CA 1
ATOM 693 C C . PHE A 1 89 ? 7.788 3.571 -7.325 1.00 94.94 89 PHE A C 1
ATOM 695 O O . PHE A 1 89 ? 7.780 2.383 -7.029 1.00 94.94 89 PHE A O 1
ATOM 702 N N . ILE A 1 90 ? 8.621 4.078 -8.244 1.00 95.81 90 ILE A N 1
ATOM 703 C CA . ILE A 1 90 ? 9.584 3.257 -8.998 1.00 95.81 90 ILE A CA 1
ATOM 704 C C . ILE A 1 90 ? 10.523 2.532 -8.035 1.00 95.81 90 ILE A C 1
ATOM 706 O O . ILE A 1 90 ? 10.652 1.316 -8.118 1.00 95.81 90 ILE A O 1
ATOM 710 N N . LYS A 1 91 ? 11.129 3.257 -7.086 1.00 94.50 91 LYS A N 1
ATOM 711 C CA . LYS A 1 91 ? 12.055 2.675 -6.108 1.00 94.50 91 LYS A CA 1
ATOM 712 C C . LYS A 1 91 ? 11.402 1.550 -5.308 1.00 94.50 91 LYS A C 1
ATOM 714 O O . LYS A 1 91 ? 12.017 0.505 -5.113 1.00 94.50 91 LYS A O 1
ATOM 719 N N . TRP A 1 92 ? 10.182 1.770 -4.819 1.00 95.50 92 TRP A N 1
ATOM 720 C CA . TRP A 1 92 ? 9.430 0.733 -4.120 1.00 95.50 92 TRP A CA 1
ATOM 721 C C . TRP A 1 92 ? 9.143 -0.450 -5.053 1.00 95.50 92 TRP A C 1
ATOM 723 O O . TRP A 1 92 ? 9.501 -1.578 -4.730 1.00 95.50 92 TRP A O 1
ATOM 733 N N . ALA A 1 93 ? 8.583 -0.190 -6.234 1.00 96.25 93 ALA A N 1
ATOM 734 C CA . ALA A 1 93 ? 8.131 -1.217 -7.160 1.00 96.25 93 ALA A CA 1
ATOM 735 C C . ALA A 1 93 ? 9.274 -2.133 -7.612 1.00 96.25 93 ALA A C 1
ATOM 737 O O . ALA A 1 93 ? 9.107 -3.348 -7.612 1.00 96.25 93 ALA A O 1
ATOM 738 N N . THR A 1 94 ? 10.446 -1.579 -7.940 1.00 95.88 94 THR A N 1
ATOM 739 C CA . THR A 1 94 ? 11.593 -2.389 -8.374 1.00 95.88 94 THR A CA 1
ATOM 740 C C . THR A 1 94 ? 12.285 -3.125 -7.230 1.00 95.88 94 THR A C 1
ATOM 742 O O . THR A 1 94 ? 12.843 -4.197 -7.442 1.00 95.88 94 THR A O 1
ATOM 745 N N . SER A 1 95 ? 12.215 -2.601 -6.003 1.00 93.69 95 SER A N 1
ATOM 746 C CA . SER A 1 95 ? 12.786 -3.280 -4.832 1.00 93.69 95 SER A CA 1
ATOM 747 C C . SER A 1 95 ? 11.905 -4.438 -4.358 1.00 93.69 95 SER A C 1
ATOM 749 O O . SER A 1 95 ? 12.417 -5.496 -4.002 1.00 93.69 95 SER A O 1
ATOM 751 N N . TYR A 1 96 ? 10.585 -4.235 -4.338 1.00 94.44 96 TYR A N 1
ATOM 752 C CA . TYR A 1 96 ? 9.625 -5.178 -3.762 1.00 94.44 96 TYR A CA 1
ATOM 753 C C . TYR A 1 96 ? 9.100 -6.213 -4.765 1.00 94.44 96 TYR A C 1
ATOM 755 O O . TYR A 1 96 ? 8.510 -7.195 -4.335 1.00 94.44 96 TYR A O 1
ATOM 763 N N . CYS A 1 97 ? 9.345 -6.053 -6.073 1.00 95.19 97 CYS A N 1
ATOM 764 C CA . CYS A 1 97 ? 9.028 -7.099 -7.053 1.00 95.19 97 CYS A CA 1
ATOM 765 C C . CYS A 1 97 ? 10.049 -8.252 -7.066 1.00 95.19 97 CYS A C 1
ATOM 767 O O . CYS A 1 97 ? 9.838 -9.265 -7.733 1.00 95.19 97 CYS A O 1
ATOM 769 N N . MET A 1 98 ? 11.193 -8.094 -6.394 1.00 92.38 98 MET A N 1
ATOM 770 C CA . MET A 1 98 ? 12.289 -9.059 -6.445 1.00 92.38 98 MET A CA 1
ATOM 771 C C . MET A 1 98 ? 11.928 -10.356 -5.722 1.00 92.38 98 MET A C 1
ATOM 773 O O . MET A 1 98 ? 11.703 -10.362 -4.516 1.00 92.38 98 MET A O 1
ATOM 777 N N . GLY A 1 99 ? 11.949 -11.473 -6.454 1.00 91.06 99 GLY A N 1
ATOM 778 C CA . GLY A 1 99 ? 11.599 -12.792 -5.914 1.00 91.06 99 GLY A CA 1
ATOM 779 C C . GLY A 1 99 ? 10.101 -13.110 -5.940 1.00 91.06 99 GLY A C 1
ATOM 780 O O . GLY A 1 99 ? 9.716 -14.194 -5.503 1.00 91.06 99 GLY A O 1
ATOM 781 N N . GLU A 1 100 ? 9.281 -12.208 -6.482 1.00 95.88 100 GLU A N 1
ATOM 782 C CA . GLU A 1 100 ? 7.861 -12.442 -6.745 1.00 95.88 100 GLU A CA 1
ATOM 783 C C . GLU A 1 100 ? 7.645 -13.306 -8.002 1.00 95.88 100 GLU A C 1
ATOM 785 O O . GLU A 1 100 ? 8.574 -13.617 -8.756 1.00 95.88 100 GLU A O 1
ATOM 790 N N . ASN A 1 101 ? 6.399 -13.723 -8.235 1.00 92.94 101 ASN A N 1
ATOM 791 C CA . ASN A 1 101 ? 6.048 -14.607 -9.344 1.00 92.94 101 ASN A CA 1
ATOM 792 C C . ASN A 1 101 ? 6.221 -13.929 -10.720 1.00 92.94 101 ASN A C 1
ATOM 794 O O . ASN A 1 101 ? 5.501 -12.989 -11.045 1.00 92.94 101 ASN A O 1
ATOM 798 N N . LEU A 1 102 ? 7.107 -14.464 -11.567 1.00 92.62 102 LEU A N 1
ATOM 799 C CA . LEU A 1 102 ? 7.364 -13.953 -12.923 1.00 92.62 102 LEU A CA 1
ATOM 800 C C . LEU A 1 102 ? 6.210 -14.186 -13.913 1.00 92.62 102 LEU A C 1
ATOM 802 O O . LEU A 1 102 ? 6.201 -13.575 -14.979 1.00 92.62 102 LEU A O 1
ATOM 806 N N . ASP A 1 103 ? 5.235 -15.033 -13.578 1.00 94.31 103 ASP A N 1
ATOM 807 C CA . ASP A 1 103 ? 4.016 -15.168 -14.384 1.00 94.31 103 ASP A CA 1
ATOM 808 C C . ASP A 1 103 ? 3.060 -13.973 -14.196 1.00 94.31 103 ASP A C 1
ATOM 810 O O . ASP A 1 103 ? 2.129 -13.800 -14.984 1.00 94.31 103 ASP A O 1
ATOM 814 N N . ASP A 1 104 ? 3.279 -13.133 -13.175 1.00 93.00 104 ASP A N 1
ATOM 815 C CA . ASP A 1 104 ? 2.487 -11.929 -12.940 1.00 93.00 104 ASP A CA 1
ATOM 816 C C . ASP A 1 104 ? 2.948 -10.772 -13.859 1.00 93.00 104 ASP A C 1
ATOM 818 O O . ASP A 1 104 ? 4.109 -10.338 -13.798 1.00 93.00 104 ASP A O 1
ATOM 822 N N . PRO A 1 105 ? 2.054 -10.208 -14.697 1.00 92.75 105 PRO A N 1
ATOM 823 C CA .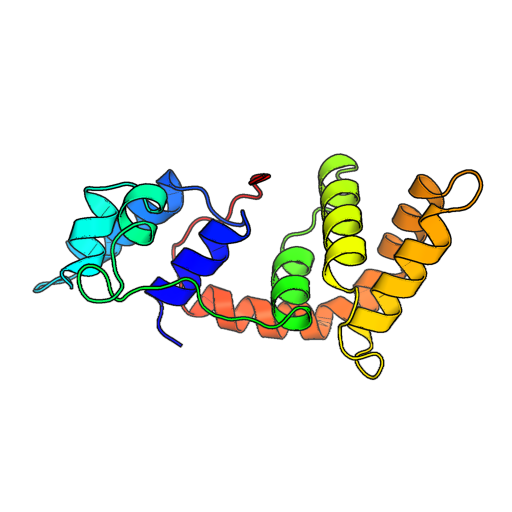 PRO A 1 105 ? 2.379 -9.077 -15.562 1.00 92.75 105 PRO A CA 1
ATOM 824 C C . PRO A 1 105 ? 2.902 -7.839 -14.820 1.00 92.75 105 PRO A C 1
ATOM 826 O O . PRO A 1 105 ? 3.720 -7.110 -15.384 1.00 92.75 105 PRO A O 1
ATOM 829 N N . LEU A 1 106 ? 2.457 -7.591 -13.582 1.00 95.12 106 LEU A N 1
ATOM 830 C CA . LEU A 1 106 ? 2.919 -6.468 -12.762 1.00 95.12 106 LEU A CA 1
ATOM 831 C C . LEU A 1 106 ? 4.362 -6.674 -12.304 1.00 95.12 106 LEU A C 1
ATOM 833 O O . LEU A 1 106 ? 5.170 -5.750 -12.370 1.00 95.12 106 LEU A O 1
ATOM 837 N N . VAL A 1 107 ? 4.722 -7.900 -11.925 1.00 95.69 107 VAL A N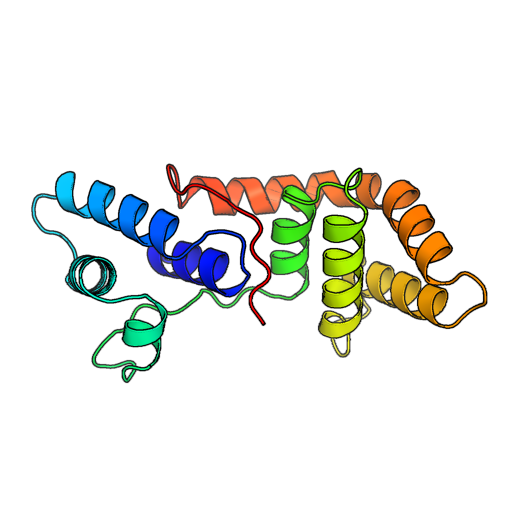 1
ATOM 838 C CA . VAL A 1 107 ? 6.102 -8.247 -11.562 1.00 95.69 107 VAL A CA 1
ATOM 839 C C . VAL A 1 107 ? 7.015 -8.069 -12.775 1.00 95.69 107 VAL A C 1
ATOM 841 O O . VAL A 1 107 ? 8.022 -7.365 -12.698 1.00 95.69 107 VAL A O 1
ATOM 844 N N . MET A 1 108 ? 6.627 -8.603 -13.937 1.00 95.12 108 MET A N 1
ATOM 845 C CA . MET A 1 108 ? 7.393 -8.436 -15.181 1.00 95.12 108 MET A CA 1
ATOM 846 C C . MET A 1 108 ? 7.520 -6.975 -15.622 1.00 95.12 108 MET A C 1
ATOM 848 O O . MET A 1 108 ? 8.538 -6.578 -16.194 1.00 95.12 108 MET A O 1
ATOM 852 N N . PHE A 1 109 ? 6.498 -6.160 -15.367 1.00 95.75 109 PHE A N 1
ATOM 853 C CA . PHE A 1 109 ? 6.551 -4.720 -15.586 1.00 95.75 109 PHE A CA 1
ATOM 854 C C . PHE A 1 109 ? 7.616 -4.048 -14.703 1.00 95.75 109 PHE A C 1
ATOM 856 O O . PHE A 1 109 ? 8.405 -3.241 -15.200 1.00 95.75 109 PHE A O 1
ATOM 863 N N . CYS A 1 110 ? 7.698 -4.420 -13.425 1.00 96.25 110 CYS A N 1
ATOM 864 C CA . CYS A 1 110 ? 8.683 -3.886 -12.486 1.00 96.25 110 CYS A CA 1
ATOM 865 C C . CYS A 1 110 ? 10.118 -4.344 -12.779 1.00 96.25 110 CYS A C 1
ATOM 867 O O . CYS A 1 110 ? 11.035 -3.533 -12.678 1.00 96.25 110 CYS A O 1
ATOM 869 N N . TYR A 1 111 ? 10.327 -5.578 -13.244 1.00 94.62 111 TYR A N 1
ATOM 870 C CA . TYR A 1 111 ? 11.647 -6.016 -13.720 1.00 94.62 111 TYR A CA 1
ATOM 871 C C . TYR A 1 111 ? 12.144 -5.173 -14.902 1.00 94.62 111 TYR A C 1
ATOM 873 O O . TYR A 1 111 ? 13.297 -4.752 -14.922 1.00 94.62 111 TYR A O 1
ATOM 881 N N . LYS A 1 112 ? 11.259 -4.833 -15.849 1.00 94.31 112 LYS A N 1
ATOM 882 C CA . LYS A 1 112 ? 11.611 -3.920 -16.951 1.00 94.31 112 LYS A CA 1
ATOM 883 C C . LYS A 1 112 ? 11.962 -2.520 -16.451 1.00 94.31 112 LYS A C 1
ATOM 885 O O . LYS A 1 112 ? 12.865 -1.893 -16.999 1.00 94.31 112 LYS A O 1
ATOM 890 N N . LEU A 1 113 ? 11.262 -2.019 -15.429 1.00 95.12 113 LEU A N 1
ATOM 891 C CA . LEU A 1 113 ? 11.631 -0.761 -14.780 1.00 95.12 113 LEU A CA 1
ATOM 892 C C . LEU A 1 113 ? 13.034 -0.847 -14.168 1.00 95.12 113 LEU A C 1
ATOM 894 O O . LEU A 1 113 ? 13.822 0.074 -14.366 1.00 95.12 113 LEU A O 1
ATOM 898 N N . GLU A 1 114 ? 13.372 -1.930 -13.470 1.00 94.06 114 GLU A N 1
ATOM 899 C CA . GLU A 1 114 ? 14.705 -2.105 -12.881 1.00 94.06 114 GLU A CA 1
ATOM 900 C C . GLU A 1 114 ? 15.806 -2.140 -13.952 1.00 94.06 114 GLU A C 1
ATOM 902 O O . GLU A 1 114 ? 16.788 -1.401 -13.848 1.00 94.06 114 GLU A O 1
ATOM 907 N N . ASP A 1 115 ? 15.605 -2.899 -15.034 1.00 92.94 115 ASP A N 1
ATOM 908 C CA . ASP A 1 115 ? 16.554 -2.987 -16.154 1.00 92.94 115 ASP A CA 1
ATOM 909 C C . ASP A 1 115 ? 16.855 -1.606 -16.768 1.00 92.94 115 ASP A C 1
ATOM 911 O O . ASP A 1 115 ? 17.991 -1.298 -17.146 1.00 92.94 115 ASP A O 1
ATOM 915 N N . LEU A 1 116 ? 15.842 -0.735 -16.840 1.00 93.94 116 LEU A N 1
ATOM 916 C CA . LEU A 1 116 ? 15.990 0.641 -17.317 1.00 93.94 116 LEU A CA 1
ATOM 917 C C . LEU A 1 116 ? 16.737 1.547 -16.330 1.00 93.94 116 LEU A C 1
ATOM 919 O O . LEU A 1 116 ? 17.236 2.589 -16.749 1.00 93.94 116 LEU A O 1
ATOM 923 N N . GLY A 1 117 ? 16.838 1.195 -15.049 1.00 89.44 117 GLY A N 1
ATOM 924 C CA . GLY A 1 117 ? 17.555 1.983 -14.044 1.00 89.44 117 GLY A CA 1
ATOM 925 C C . GLY A 1 117 ? 19.076 1.937 -14.209 1.00 89.44 117 GLY A C 1
ATOM 926 O O . GLY A 1 117 ? 19.753 2.941 -13.986 1.00 89.44 117 GLY A O 1
ATOM 927 N N . GLY A 1 118 ? 19.619 0.803 -14.663 1.00 82.50 118 GLY A N 1
ATOM 928 C CA . GLY A 1 118 ? 21.066 0.554 -14.754 1.00 82.50 118 GLY A CA 1
ATOM 929 C C . GLY A 1 118 ? 21.790 1.192 -15.948 1.00 82.50 118 GLY A C 1
ATOM 930 O O . GLY A 1 118 ? 23.002 1.034 -16.091 1.00 82.50 118 GLY A O 1
ATOM 931 N N . ILE A 1 119 ? 21.078 1.900 -16.828 1.00 85.00 119 ILE A N 1
ATOM 932 C CA . ILE A 1 119 ? 21.621 2.464 -18.075 1.00 85.00 119 ILE A CA 1
ATOM 933 C C . ILE A 1 119 ? 21.799 3.987 -17.999 1.00 85.00 119 ILE A C 1
ATOM 935 O O . ILE A 1 119 ? 21.226 4.666 -17.151 1.00 85.00 119 ILE A O 1
ATOM 939 N N . HIS A 1 120 ? 22.574 4.564 -18.927 1.00 81.75 120 HIS A N 1
ATOM 940 C CA . HIS A 1 120 ? 22.709 6.023 -19.035 1.00 81.75 120 HIS A CA 1
ATOM 941 C C . HIS A 1 120 ? 21.327 6.691 -19.179 1.00 81.75 120 HIS A C 1
ATOM 943 O O . HIS A 1 120 ? 20.526 6.286 -20.036 1.00 81.75 120 HIS A O 1
ATOM 949 N N . ASN A 1 121 ? 21.080 7.724 -18.362 1.00 82.81 121 ASN A N 1
ATOM 950 C CA . ASN A 1 121 ? 19.779 8.382 -18.163 1.00 82.81 121 ASN A CA 1
ATOM 951 C C . ASN A 1 121 ? 18.667 7.446 -17.648 1.00 82.81 121 ASN A C 1
ATOM 953 O O . ASN A 1 121 ? 17.499 7.624 -17.998 1.00 82.81 121 ASN A O 1
ATOM 957 N N . GLY A 1 122 ? 19.015 6.450 -16.829 1.00 87.50 122 GLY A N 1
ATOM 958 C CA . GLY A 1 122 ? 18.091 5.408 -16.385 1.00 87.50 122 GLY A CA 1
ATOM 959 C C . GLY A 1 122 ? 16.826 5.936 -15.711 1.00 87.50 122 GLY A C 1
ATOM 960 O O . GLY A 1 122 ? 15.729 5.595 -16.137 1.00 87.50 122 GLY A O 1
ATOM 961 N N . SER A 1 123 ? 16.947 6.884 -14.776 1.00 88.94 123 SER A N 1
ATOM 962 C CA . SER A 1 123 ? 15.782 7.466 -14.088 1.00 88.94 123 SER A CA 1
ATOM 963 C C . SER A 1 123 ? 14.782 8.121 -15.050 1.00 88.94 123 SER A C 1
ATOM 965 O O . SER A 1 123 ? 13.579 7.931 -14.922 1.00 88.94 123 SER A O 1
ATOM 967 N N . GLN A 1 124 ? 15.262 8.845 -16.068 1.00 92.00 124 GLN A N 1
ATOM 968 C CA . GLN A 1 124 ? 14.389 9.470 -17.072 1.00 92.00 124 GLN A CA 1
ATOM 969 C C . GLN A 1 124 ? 13.670 8.417 -17.922 1.00 92.00 124 GLN A C 1
ATOM 971 O O . GLN A 1 124 ? 12.495 8.578 -18.241 1.00 92.00 124 GLN A O 1
ATOM 976 N N . LYS A 1 125 ? 14.362 7.323 -18.264 1.00 93.25 125 LYS A N 1
ATOM 977 C CA . LYS A 1 125 ? 13.779 6.208 -19.017 1.00 93.25 125 LYS A CA 1
ATOM 978 C C . LYS A 1 125 ? 12.758 5.429 -18.197 1.00 93.25 125 LYS A C 1
ATOM 980 O O . LYS A 1 125 ? 11.730 5.060 -18.747 1.00 93.25 125 LYS A O 1
ATOM 985 N N . GLN A 1 126 ? 13.006 5.221 -16.904 1.00 95.69 126 GLN A N 1
ATOM 986 C CA . GLN A 1 126 ? 12.044 4.597 -15.994 1.00 95.69 126 GLN A CA 1
ATOM 987 C C . GLN A 1 126 ? 10.761 5.427 -15.888 1.00 95.69 126 GLN A C 1
ATOM 989 O O . GLN A 1 126 ? 9.672 4.881 -16.030 1.00 95.69 126 GLN A O 1
ATOM 994 N N . ILE A 1 127 ? 10.883 6.747 -15.711 1.00 94.44 127 ILE A N 1
ATOM 995 C CA . ILE A 1 127 ? 9.734 7.662 -15.640 1.00 94.44 127 ILE A CA 1
ATOM 996 C C . ILE A 1 127 ? 8.938 7.653 -16.948 1.00 94.44 127 ILE A C 1
ATOM 998 O O . ILE A 1 127 ? 7.712 7.565 -16.918 1.00 94.44 127 ILE A O 1
ATOM 1002 N N . LEU A 1 128 ? 9.624 7.729 -18.094 1.00 94.25 128 LEU A N 1
ATOM 1003 C CA . LEU A 1 128 ? 8.974 7.685 -19.404 1.00 94.25 128 LEU A CA 1
ATOM 1004 C C . LEU A 1 128 ? 8.261 6.345 -19.628 1.00 94.25 128 LEU A C 1
ATOM 1006 O O . LEU A 1 128 ? 7.098 6.318 -20.011 1.00 94.25 128 LEU A O 1
ATOM 1010 N N . PHE A 1 129 ? 8.928 5.231 -19.327 1.00 95.88 129 PHE A N 1
ATOM 1011 C CA . PHE A 1 129 ? 8.332 3.905 -19.456 1.00 95.88 129 PHE A CA 1
ATOM 1012 C C . PHE A 1 129 ? 7.108 3.745 -18.550 1.00 95.88 129 PHE A C 1
ATOM 1014 O O . PHE A 1 129 ? 6.078 3.242 -19.001 1.00 95.88 129 PHE A O 1
ATOM 1021 N N . LEU A 1 130 ? 7.191 4.203 -17.297 1.00 95.88 130 LEU A N 1
ATOM 1022 C CA . LEU A 1 130 ? 6.061 4.195 -16.376 1.00 95.88 130 LEU A CA 1
ATOM 1023 C C . LEU A 1 130 ? 4.883 4.988 -16.949 1.00 95.88 130 LEU A C 1
ATOM 1025 O O . LEU A 1 130 ? 3.774 4.463 -16.986 1.00 95.88 130 LEU A O 1
ATOM 1029 N N . SER A 1 131 ? 5.111 6.211 -17.432 1.00 93.31 131 SER A N 1
ATOM 1030 C CA . SER A 1 131 ? 4.032 7.077 -17.922 1.00 93.31 131 SER A CA 1
ATOM 1031 C C . SER A 1 131 ? 3.349 6.561 -19.179 1.00 93.31 131 SER A C 1
ATOM 1033 O O . SER A 1 131 ? 2.127 6.664 -19.290 1.00 93.31 131 SER A O 1
ATOM 1035 N N . GLU A 1 132 ? 4.100 5.930 -20.076 1.00 94.19 132 GLU A N 1
ATOM 1036 C CA . GLU A 1 132 ? 3.563 5.342 -21.303 1.00 94.19 132 GLU A CA 1
ATOM 1037 C C . GLU A 1 132 ? 2.755 4.062 -21.053 1.00 94.19 132 GLU A C 1
ATOM 1039 O O . GLU A 1 132 ? 1.829 3.759 -21.806 1.00 94.19 132 GLU A O 1
ATOM 1044 N N . ASN A 1 133 ? 3.087 3.296 -20.008 1.00 94.56 133 ASN A N 1
ATOM 1045 C CA . ASN A 1 133 ? 2.586 1.928 -19.856 1.00 94.56 133 ASN A CA 1
ATOM 1046 C C . ASN A 1 133 ? 1.652 1.724 -18.659 1.00 94.56 133 ASN A C 1
ATOM 1048 O O . ASN A 1 133 ? 0.835 0.803 -18.698 1.00 94.56 133 ASN A O 1
ATOM 1052 N N . ILE A 1 134 ? 1.714 2.567 -17.620 1.00 91.88 134 ILE A N 1
ATOM 1053 C CA . ILE A 1 134 ? 0.913 2.371 -16.401 1.00 91.88 134 ILE A CA 1
ATOM 1054 C C . ILE A 1 134 ? -0.590 2.397 -16.681 1.00 91.88 134 ILE A C 1
ATOM 1056 O O . ILE A 1 134 ? -1.337 1.635 -16.075 1.00 91.88 134 ILE A O 1
ATOM 1060 N N . GLN A 1 135 ? -1.036 3.189 -17.662 1.00 90.06 135 GLN A N 1
ATOM 1061 C CA . GLN A 1 135 ? -2.449 3.286 -18.049 1.00 90.06 135 GLN A CA 1
ATOM 1062 C C . GLN A 1 135 ? -3.042 1.941 -18.489 1.00 90.06 135 GLN A C 1
ATOM 1064 O O . GLN A 1 135 ? -4.219 1.692 -18.248 1.00 90.06 135 GLN A O 1
ATOM 1069 N N . ASN A 1 136 ? -2.231 1.043 -19.055 1.00 90.69 136 ASN A N 1
ATOM 1070 C CA . ASN A 1 136 ? -2.681 -0.298 -19.440 1.00 90.69 136 ASN A CA 1
ATOM 1071 C C . ASN A 1 136 ? -2.921 -1.210 -18.225 1.00 90.69 136 ASN A C 1
ATOM 1073 O O . ASN A 1 136 ? -3.657 -2.187 -18.326 1.00 90.69 136 ASN A O 1
ATOM 1077 N N . LEU A 1 137 ? -2.310 -0.891 -17.082 1.00 88.94 137 LEU A N 1
ATOM 1078 C CA . LEU A 1 137 ? -2.416 -1.637 -15.826 1.00 88.94 137 LEU A CA 1
ATOM 1079 C C . LEU A 1 137 ? -3.504 -1.055 -14.905 1.00 88.94 137 LEU A C 1
ATOM 1081 O O . LEU A 1 137 ? -4.044 -1.762 -14.051 1.00 88.94 137 LEU A O 1
ATOM 1085 N N . MET A 1 138 ? -3.861 0.221 -15.098 1.00 91.75 138 MET A N 1
ATOM 1086 C CA . MET A 1 138 ? -4.799 0.948 -14.238 1.00 91.75 138 MET A CA 1
ATOM 1087 C C . MET A 1 138 ? -6.195 0.326 -14.111 1.00 91.75 138 MET A C 1
ATOM 1089 O O . MET A 1 138 ? -6.702 0.355 -12.994 1.00 91.75 138 MET A O 1
ATOM 1093 N N . PRO A 1 139 ? -6.847 -0.236 -15.153 1.00 92.88 139 PRO A N 1
ATOM 1094 C CA . PRO A 1 139 ? -8.206 -0.762 -15.004 1.00 92.88 139 PRO A CA 1
ATOM 1095 C C . PRO A 1 139 ? -8.320 -1.804 -13.887 1.00 92.88 139 PRO A C 1
ATOM 1097 O O . PRO A 1 139 ? -9.194 -1.694 -13.030 1.00 92.88 139 PRO A O 1
ATOM 1100 N N . HIS A 1 140 ? -7.379 -2.752 -13.844 1.00 90.81 140 HIS A N 1
ATOM 1101 C CA . HIS A 1 140 ? -7.318 -3.764 -12.793 1.00 90.81 140 HIS A CA 1
ATOM 1102 C C . HIS A 1 140 ? -6.939 -3.156 -11.436 1.00 90.81 140 HIS A C 1
ATOM 1104 O O . HIS A 1 140 ? -7.569 -3.450 -10.420 1.00 90.81 140 HIS A O 1
ATOM 1110 N N . CYS A 1 141 ? -5.955 -2.249 -11.425 1.00 94.50 141 CYS A N 1
ATOM 1111 C CA . CYS A 1 141 ? -5.501 -1.604 -10.194 1.00 94.50 141 CYS A CA 1
ATOM 1112 C C . CYS A 1 141 ? -6.613 -0.801 -9.511 1.00 94.50 141 CYS A C 1
ATOM 1114 O O . CYS A 1 141 ? -6.778 -0.878 -8.295 1.00 94.50 141 CYS A O 1
ATOM 1116 N N . LEU A 1 142 ? -7.389 -0.044 -10.290 1.00 95.00 142 LEU A N 1
ATOM 1117 C CA . LEU A 1 142 ? -8.490 0.773 -9.789 1.00 95.00 142 LEU A CA 1
ATOM 1118 C C . LEU A 1 142 ? -9.642 -0.085 -9.273 1.00 95.00 142 LEU A C 1
ATOM 1120 O O . LEU A 1 142 ? -10.223 0.254 -8.249 1.00 95.00 142 LEU A O 1
ATOM 1124 N N . GLU A 1 143 ? -9.971 -1.193 -9.938 1.00 95.44 143 GLU A N 1
ATOM 1125 C CA . GLU A 1 143 ? -11.005 -2.120 -9.463 1.00 95.44 143 GLU A CA 1
ATOM 1126 C C . GLU A 1 143 ? -10.659 -2.686 -8.077 1.00 95.44 143 GLU A C 1
ATOM 1128 O O . GLU A 1 143 ? -11.471 -2.621 -7.144 1.00 95.44 143 GLU A O 1
ATOM 1133 N N . PHE A 1 144 ? -9.424 -3.166 -7.915 1.00 95.31 144 PHE A N 1
ATOM 1134 C CA . PHE A 1 144 ? -8.938 -3.660 -6.632 1.00 95.31 144 PHE A CA 1
ATOM 1135 C C . PHE A 1 144 ? -8.907 -2.549 -5.574 1.00 95.31 144 PHE A C 1
ATOM 1137 O O . PHE A 1 144 ? -9.477 -2.700 -4.490 1.00 95.31 144 PHE A O 1
ATOM 1144 N N . ALA A 1 145 ? -8.302 -1.403 -5.897 1.00 95.50 145 ALA A N 1
ATOM 1145 C CA . ALA A 1 145 ? -8.178 -0.285 -4.970 1.00 95.50 145 ALA A CA 1
ATOM 1146 C C . ALA A 1 145 ? -9.547 0.235 -4.507 1.00 95.50 145 ALA A C 1
ATOM 1148 O O . ALA A 1 145 ? -9.747 0.444 -3.314 1.00 95.50 145 ALA A O 1
ATOM 1149 N N . ASN A 1 146 ? -10.525 0.349 -5.410 1.00 95.31 146 ASN A N 1
ATOM 1150 C CA . ASN A 1 146 ? -11.895 0.732 -5.063 1.00 95.31 146 ASN A CA 1
ATOM 1151 C C . ASN A 1 146 ? -12.534 -0.259 -4.083 1.00 95.31 146 ASN A C 1
ATOM 1153 O O . ASN A 1 146 ? -13.195 0.155 -3.130 1.00 95.31 146 ASN A O 1
ATOM 1157 N N . THR A 1 147 ? -12.303 -1.560 -4.273 1.00 95.31 147 THR A N 1
ATOM 1158 C CA . THR A 1 147 ? -12.791 -2.599 -3.355 1.00 95.31 147 THR A CA 1
ATOM 1159 C C . THR A 1 147 ? -12.197 -2.429 -1.956 1.00 95.31 147 THR A C 1
ATOM 1161 O O . THR A 1 147 ? -12.920 -2.515 -0.962 1.00 95.31 147 THR A O 1
ATOM 1164 N N . ILE A 1 148 ? -10.903 -2.127 -1.856 1.00 96.06 148 ILE A N 1
ATOM 1165 C CA . ILE A 1 148 ? -10.233 -1.877 -0.575 1.00 96.06 148 ILE A CA 1
ATOM 1166 C C . ILE A 1 148 ? -10.700 -0.562 0.063 1.00 96.06 148 ILE A C 1
ATOM 1168 O O . ILE A 1 148 ? -11.117 -0.556 1.220 1.00 96.06 148 ILE A O 1
ATOM 1172 N N . PHE A 1 149 ? -10.702 0.547 -0.677 1.00 95.06 149 PHE A N 1
ATOM 1173 C CA . PHE A 1 149 ? -11.083 1.863 -0.155 1.00 95.06 149 PHE A CA 1
ATOM 1174 C C . PHE A 1 149 ? -12.555 1.931 0.261 1.00 95.06 149 PHE A C 1
ATOM 1176 O O . PHE A 1 149 ? -12.896 2.630 1.213 1.00 95.06 149 PHE A O 1
ATOM 1183 N N . SER A 1 150 ? -13.427 1.154 -0.390 1.00 95.06 150 SER A N 1
ATOM 1184 C CA . SER A 1 150 ? -14.835 1.031 0.002 1.00 95.06 150 SER A CA 1
ATOM 1185 C C . SER A 1 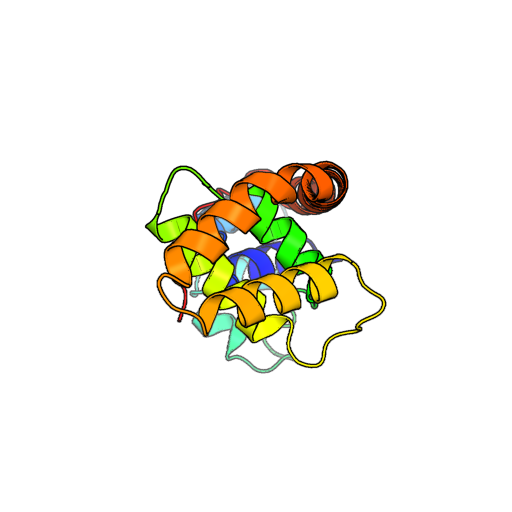150 ? -15.043 0.370 1.368 1.00 95.06 150 SER A C 1
ATOM 1187 O O . SER A 1 150 ? -16.070 0.611 1.999 1.00 95.06 150 SER A O 1
ATOM 1189 N N . GLN A 1 151 ? -14.083 -0.423 1.854 1.00 94.94 151 GLN A N 1
ATOM 1190 C CA . GLN A 1 151 ? -14.164 -1.041 3.181 1.00 94.94 151 GLN A CA 1
ATOM 1191 C C . GLN A 1 151 ? -13.792 -0.049 4.288 1.00 94.94 151 GLN A C 1
ATOM 1193 O O . GLN A 1 151 ? -14.363 -0.106 5.371 1.00 94.94 151 GLN A O 1
ATOM 1198 N N . VAL A 1 152 ? -12.898 0.902 4.006 1.00 95.12 152 VAL A N 1
ATOM 1199 C CA . VAL A 1 152 ? -12.418 1.934 4.945 1.00 95.12 152 VAL A CA 1
ATOM 1200 C C . VAL A 1 152 ? -12.987 3.320 4.618 1.00 95.12 152 VAL A C 1
ATOM 1202 O O . VAL A 1 152 ? -12.276 4.325 4.619 1.00 95.12 152 VAL A O 1
ATOM 1205 N N . GLN A 1 153 ? -14.287 3.395 4.313 1.00 92.62 153 GLN A N 1
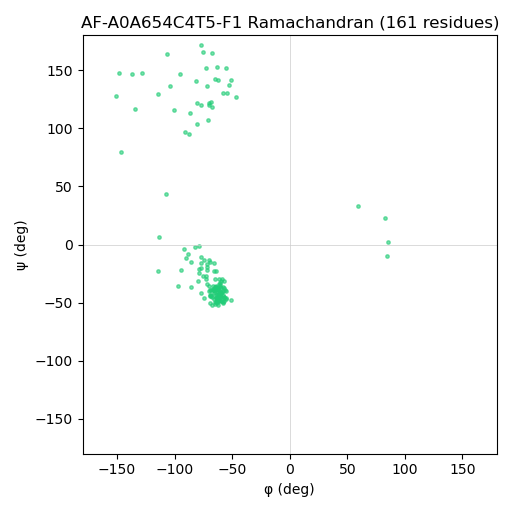ATOM 1206 C CA . GLN A 1 153 ? -14.935 4.666 3.974 1.00 92.62 153 GLN A CA 1
ATOM 1207 C C . GLN A 1 153 ? -14.696 5.737 5.046 1.00 92.62 153 GLN A C 1
ATOM 1209 O O . GLN A 1 153 ? -14.772 5.481 6.247 1.00 92.62 153 GLN A O 1
ATOM 1214 N N . GLY A 1 154 ? -14.403 6.956 4.589 1.00 92.25 154 GLY A N 1
ATOM 1215 C CA . GLY A 1 154 ? -14.107 8.100 5.451 1.00 92.25 154 GLY A CA 1
ATOM 1216 C C . GLY A 1 154 ? -12.653 8.189 5.924 1.00 92.25 154 GLY A C 1
ATOM 1217 O O . GLY A 1 154 ? -12.276 9.229 6.466 1.00 92.25 154 GLY A O 1
ATOM 1218 N N . LEU A 1 155 ? -11.823 7.162 5.702 1.00 95.81 155 LEU A N 1
ATOM 1219 C CA . LEU A 1 155 ? -10.389 7.242 5.972 1.00 95.81 155 LEU A CA 1
ATOM 1220 C C . LEU A 1 155 ? -9.738 8.182 4.955 1.00 95.81 155 LEU A C 1
ATOM 1222 O O . LEU A 1 155 ? -9.826 7.977 3.743 1.00 95.81 155 LEU A O 1
ATOM 1226 N N . LYS A 1 156 ? -9.088 9.237 5.447 1.00 93.56 156 LYS A N 1
ATOM 1227 C CA . LYS A 1 156 ? -8.391 10.196 4.588 1.00 93.56 156 LYS A CA 1
ATOM 1228 C C . LYS A 1 156 ? -7.070 9.606 4.115 1.00 93.56 156 LYS A C 1
ATOM 1230 O O . LYS A 1 156 ? -6.197 9.319 4.929 1.00 93.56 156 LYS A O 1
ATOM 1235 N N . LEU A 1 157 ? -6.917 9.488 2.800 1.00 90.38 157 LEU A N 1
ATOM 1236 C CA . LEU A 1 157 ? -5.664 9.053 2.199 1.00 90.38 157 LEU A CA 1
ATOM 1237 C C . LEU A 1 157 ? -4.675 10.220 2.100 1.00 90.38 157 LEU A C 1
ATOM 1239 O O . LEU A 1 157 ? -5.045 11.350 1.777 1.00 90.38 157 LEU A O 1
ATOM 1243 N N . SER A 1 158 ? -3.410 9.931 2.371 1.00 82.19 158 SER A N 1
ATOM 1244 C CA . SER A 1 158 ? -2.281 10.852 2.251 1.00 82.19 158 SER A CA 1
ATOM 1245 C C . SER A 1 158 ? -1.031 10.040 1.935 1.00 82.19 158 SER A C 1
ATOM 1247 O O . SER A 1 158 ? -0.747 9.085 2.653 1.00 82.19 158 SER A O 1
ATOM 1249 N N . TYR A 1 159 ? -0.290 10.403 0.888 1.00 70.44 159 TYR A N 1
ATOM 1250 C CA . TYR A 1 159 ? 0.960 9.721 0.552 1.00 70.44 159 TYR A CA 1
ATOM 1251 C C . TYR A 1 159 ? 2.093 10.253 1.438 1.00 70.44 159 TYR A C 1
ATOM 1253 O O . TYR A 1 159 ? 2.591 11.357 1.222 1.00 70.44 159 TYR A O 1
ATOM 1261 N N . GLU A 1 160 ? 2.483 9.480 2.448 1.00 66.31 160 GLU A N 1
ATOM 1262 C CA . GLU A 1 160 ? 3.617 9.764 3.326 1.00 66.31 160 GLU A CA 1
ATOM 1263 C C . GLU A 1 160 ? 4.701 8.705 3.125 1.00 66.31 160 GLU A C 1
ATOM 1265 O O . GLU A 1 160 ? 4.444 7.502 3.194 1.00 66.31 160 GLU A O 1
ATOM 1270 N N . VAL A 1 161 ? 5.944 9.139 2.910 1.00 56.22 161 VAL A N 1
ATOM 1271 C CA . VAL A 1 161 ? 7.078 8.213 2.869 1.00 56.22 161 VAL A CA 1
ATOM 1272 C C . VAL A 1 161 ? 7.343 7.715 4.281 1.00 56.22 161 VAL A C 1
ATOM 1274 O O . VAL A 1 161 ? 7.862 8.449 5.121 1.00 56.22 161 VAL A O 1
ATOM 1277 N N . ARG A 1 162 ? 7.001 6.455 4.537 1.00 57.66 162 ARG A N 1
ATOM 1278 C CA . ARG A 1 162 ? 7.366 5.755 5.768 1.00 57.66 162 ARG A CA 1
ATOM 1279 C C . ARG A 1 162 ? 8.561 4.856 5.477 1.00 57.66 162 ARG A C 1
ATOM 1281 O O . ARG A 1 162 ? 8.482 3.988 4.611 1.00 57.66 162 ARG A O 1
ATOM 1288 N N . SER A 1 163 ? 9.681 5.173 6.127 1.00 44.69 163 SER A N 1
ATOM 1289 C CA . SER A 1 163 ? 10.977 4.487 6.022 1.00 44.69 163 SER A CA 1
ATOM 1290 C C . SER A 1 163 ? 11.002 3.172 6.783 1.00 44.69 163 SER A C 1
ATOM 1292 O O . SER A 1 163 ? 10.524 3.196 7.941 1.00 44.69 163 SER A O 1
#